Protein AF-A0A1J0KVM5-F1 (afdb_monomer_lite)

Foldseek 3Di:
DAEAPLVVVVVQCVVPDPPPPPDSVNVVVVQVVVVVVVQVDQKDWDDDPNKTFIWGDDNVYIYTDGIDD

pLDDT: mean 82.54, std 8.13, range [57.0, 92.12]

Organism: NCBI:txid1542390

Secondary structure (DSSP, 8-state):
-EEESHHHHHHHHHHHS--TT--HHHHHHHHHHHHHHTTT-SEEEEEETTEEEEEEE-SSEEEEEEEE-

Structure (mmCIF, N/CA/C/O backbone):
data_AF-A0A1J0KVM5-F1
#
_entry.id   AF-A0A1J0KVM5-F1
#
loop_
_atom_site.group_PDB
_atom_site.id
_atom_site.type_symbol
_atom_site.label_atom_id
_atom_site.label_alt_id
_atom_site.label_comp_id
_atom_site.label_asym_id
_atom_site.label_entity_id
_atom_site.label_seq_id
_atom_site.pdbx_PDB_ins_code
_atom_site.Cartn_x
_atom_site.Cartn_y
_atom_site.Cartn_z
_atom_site.occupancy
_atom_site.B_iso_or_equiv
_atom_site.auth_seq_id
_atom_site.auth_comp_id
_atom_site.auth_asym_id
_atom_site.auth_atom_id
_atom_site.pdbx_PDB_model_num
ATOM 1 N N . MET A 1 1 ? 12.094 -2.379 -8.793 1.00 68.81 1 MET A N 1
ATOM 2 C CA . MET A 1 1 ? 10.954 -1.480 -8.549 1.00 68.81 1 MET A CA 1
ATOM 3 C C . MET A 1 1 ? 11.232 -0.680 -7.295 1.00 68.81 1 MET A C 1
ATOM 5 O O . MET A 1 1 ? 11.332 -1.284 -6.230 1.00 68.81 1 MET A O 1
ATOM 9 N N . ASN A 1 2 ? 11.417 0.634 -7.416 1.00 77.56 2 ASN A N 1
ATOM 10 C CA . ASN A 1 2 ? 11.536 1.496 -6.243 1.00 77.56 2 ASN A CA 1
ATOM 11 C C . ASN A 1 2 ? 10.147 1.887 -5.734 1.00 77.56 2 ASN A C 1
ATOM 13 O O . ASN A 1 2 ? 9.191 2.021 -6.494 1.00 77.56 2 ASN A O 1
ATOM 17 N N . ALA A 1 3 ? 10.039 2.045 -4.419 1.00 77.88 3 ALA A N 1
ATOM 18 C CA . ALA A 1 3 ? 8.800 2.393 -3.740 1.00 77.88 3 ALA A CA 1
ATOM 19 C C . ALA A 1 3 ? 8.788 3.899 -3.452 1.00 77.88 3 ALA A C 1
ATOM 21 O O . ALA A 1 3 ? 9.528 4.372 -2.588 1.00 77.88 3 ALA A O 1
ATOM 22 N N . VAL A 1 4 ? 7.951 4.649 -4.164 1.00 82.56 4 VAL A N 1
ATOM 23 C CA . VAL A 1 4 ? 7.843 6.105 -4.040 1.00 82.56 4 VAL A CA 1
ATOM 24 C C . VAL A 1 4 ? 6.637 6.455 -3.171 1.00 82.56 4 VAL A C 1
ATOM 26 O O . VAL A 1 4 ? 5.530 5.961 -3.379 1.00 82.56 4 VAL A O 1
ATOM 29 N N . ASN A 1 5 ? 6.845 7.347 -2.199 1.00 82.75 5 ASN A N 1
ATOM 30 C CA . ASN A 1 5 ? 5.791 7.897 -1.337 1.00 82.75 5 ASN A CA 1
ATOM 31 C C . ASN A 1 5 ? 5.116 6.891 -0.372 1.00 82.75 5 ASN A C 1
ATOM 33 O O . ASN A 1 5 ? 4.027 7.145 0.139 1.00 82.75 5 ASN A O 1
ATOM 37 N N . PHE A 1 6 ? 5.778 5.772 -0.062 1.00 84.06 6 PHE A N 1
ATOM 38 C CA . PHE A 1 6 ? 5.248 4.760 0.866 1.00 84.06 6 PHE A CA 1
ATOM 39 C C . PHE A 1 6 ? 5.151 5.245 2.318 1.00 84.06 6 PHE A C 1
ATOM 41 O O . PHE A 1 6 ? 4.296 4.773 3.054 1.00 84.06 6 PHE A O 1
ATOM 48 N N . ASN A 1 7 ? 5.933 6.250 2.723 1.00 84.69 7 ASN A N 1
ATOM 49 C CA . ASN A 1 7 ? 5.758 6.886 4.036 1.00 84.69 7 ASN A CA 1
ATOM 50 C C . ASN A 1 7 ? 4.342 7.461 4.203 1.00 84.69 7 ASN A C 1
ATOM 52 O O . ASN A 1 7 ? 3.754 7.373 5.279 1.00 84.69 7 ASN A O 1
ATOM 56 N N . LYS A 1 8 ? 3.775 8.009 3.120 1.00 86.94 8 LYS A N 1
ATOM 57 C CA . LYS A 1 8 ? 2.403 8.515 3.110 1.00 86.94 8 LYS A CA 1
ATOM 58 C C . LYS A 1 8 ? 1.384 7.375 3.133 1.00 86.94 8 LYS A C 1
ATOM 60 O O . LYS A 1 8 ? 0.404 7.483 3.859 1.00 86.94 8 LYS A O 1
ATOM 65 N N . LEU A 1 9 ? 1.658 6.272 2.426 1.00 87.44 9 LEU A N 1
ATOM 66 C CA . LEU A 1 9 ? 0.853 5.048 2.515 1.00 87.44 9 LEU A CA 1
ATOM 67 C C . LEU A 1 9 ? 0.748 4.573 3.965 1.00 87.44 9 LEU A C 1
ATOM 69 O O . LEU A 1 9 ? -0.360 4.332 4.423 1.00 87.44 9 LEU A O 1
ATOM 73 N N . TYR A 1 10 ? 1.863 4.466 4.695 1.00 85.00 10 TYR A N 1
ATOM 74 C CA . TYR A 1 10 ? 1.827 4.013 6.090 1.00 85.00 10 TYR A CA 1
ATOM 75 C C . TYR A 1 10 ? 1.032 4.953 6.980 1.00 85.00 10 TYR A C 1
ATOM 77 O O . TYR A 1 10 ? 0.221 4.487 7.770 1.00 85.00 10 TYR A O 1
ATOM 85 N N . SER A 1 11 ? 1.226 6.266 6.836 1.00 86.62 11 SER A N 1
ATOM 86 C CA . SER A 1 11 ? 0.471 7.246 7.616 1.00 86.62 11 SER A CA 1
ATOM 87 C C . SER A 1 11 ? -1.034 7.144 7.345 1.00 86.62 11 SER A C 1
ATOM 89 O O . SER A 1 11 ? -1.822 7.109 8.287 1.00 86.62 11 SER A O 1
ATOM 91 N N . ASP A 1 12 ? -1.436 7.019 6.078 1.00 87.81 12 ASP A N 1
ATOM 92 C CA . ASP A 1 12 ? -2.837 6.819 5.707 1.00 87.81 12 ASP A CA 1
ATOM 93 C C . ASP A 1 12 ? -3.364 5.481 6.233 1.00 87.81 12 ASP A C 1
ATOM 95 O O . ASP A 1 12 ? -4.455 5.415 6.789 1.00 87.81 12 ASP A O 1
ATOM 99 N N . PHE A 1 13 ? -2.574 4.417 6.134 1.00 85.88 13 PHE A N 1
ATOM 100 C CA . PHE A 1 13 ? -2.948 3.099 6.628 1.00 85.88 13 PHE A CA 1
ATOM 101 C C . PHE A 1 13 ? -3.129 3.092 8.155 1.00 85.88 13 PHE A C 1
ATOM 103 O O . PHE A 1 13 ? -4.104 2.524 8.645 1.00 85.88 13 PHE A O 1
ATOM 110 N N . GLN A 1 14 ? -2.254 3.773 8.903 1.00 85.06 14 GLN A N 1
ATOM 111 C CA . GLN A 1 14 ? -2.346 3.946 10.359 1.00 85.06 14 GLN A CA 1
ATOM 112 C C . GLN A 1 14 ? -3.599 4.716 10.787 1.00 85.06 14 GLN A C 1
ATOM 114 O O . GLN A 1 14 ? -4.150 4.429 11.849 1.00 85.06 14 GLN A O 1
ATOM 119 N N . ASN A 1 15 ? -4.084 5.654 9.964 1.00 84.25 15 ASN A N 1
ATOM 120 C CA . ASN A 1 15 ? -5.326 6.381 10.245 1.00 84.25 15 ASN A CA 1
ATOM 121 C C . ASN A 1 15 ? -6.564 5.469 10.227 1.00 84.25 15 ASN A C 1
ATOM 123 O O . ASN A 1 15 ? -7.567 5.789 10.866 1.00 84.25 15 ASN A O 1
ATOM 127 N N . PHE A 1 16 ? -6.513 4.341 9.513 1.00 82.69 16 PHE A N 1
ATOM 128 C CA . PHE A 1 16 ? -7.645 3.417 9.380 1.00 82.69 16 PHE A CA 1
ATOM 129 C C .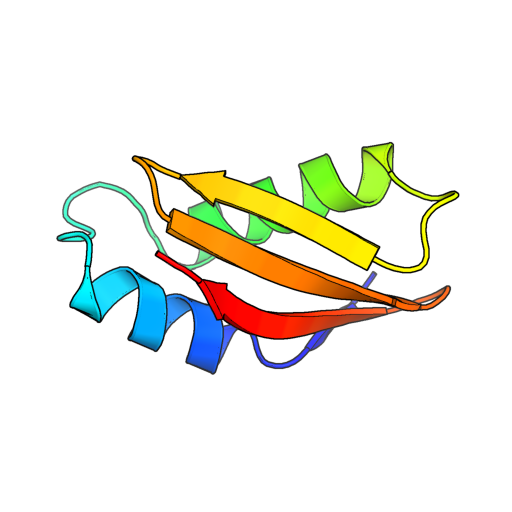 PHE A 1 16 ? -7.483 2.122 10.163 1.00 82.69 16 PHE A C 1
ATOM 131 O O . PHE A 1 16 ? -8.469 1.561 10.643 1.00 82.69 16 PHE A O 1
ATOM 138 N N . PHE A 1 17 ? -6.255 1.629 10.277 1.00 81.50 17 PHE A N 1
ATOM 139 C CA . PHE A 1 17 ? -5.964 0.320 10.831 1.00 81.50 17 PHE A CA 1
ATOM 140 C C . PHE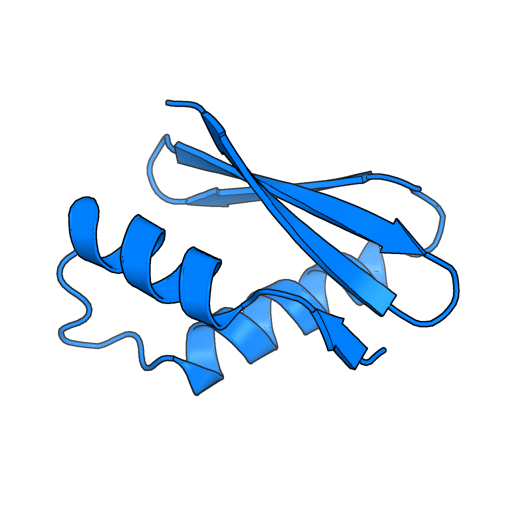 A 1 17 ? -4.878 0.436 11.887 1.00 81.50 17 PHE A C 1
ATOM 142 O O . PHE A 1 17 ? -3.781 0.935 11.645 1.00 81.50 17 PHE A O 1
ATOM 149 N N . THR A 1 18 ? -5.165 -0.091 13.072 1.00 72.19 18 THR A N 1
ATOM 150 C CA . THR A 1 18 ? -4.161 -0.211 14.121 1.00 72.19 18 THR A CA 1
ATOM 151 C C . THR A 1 18 ? -3.148 -1.275 13.693 1.00 72.19 18 THR A C 1
ATOM 153 O O . THR A 1 18 ? -3.467 -2.463 13.631 1.00 72.19 18 THR A O 1
ATOM 156 N N . LEU A 1 19 ? -1.926 -0.846 13.372 1.00 65.31 19 LEU A N 1
ATOM 157 C CA . LEU A 1 19 ? -0.824 -1.670 12.860 1.00 65.31 19 LEU A CA 1
ATOM 158 C C . LEU A 1 19 ? -0.209 -2.623 13.908 1.00 65.31 19 LEU A C 1
ATOM 160 O O . LEU A 1 19 ? 0.973 -2.941 13.839 1.00 65.31 19 LEU A O 1
ATOM 164 N N . CYS A 1 20 ? -0.978 -3.121 14.882 1.00 60.09 20 CYS A N 1
ATOM 165 C CA . CYS A 1 20 ? -0.449 -3.934 15.987 1.00 60.09 20 CYS A CA 1
ATOM 166 C C . CYS A 1 20 ? 0.327 -5.189 15.529 1.00 60.09 20 CYS A C 1
ATOM 168 O O . CYS A 1 20 ? 1.112 -5.720 16.307 1.00 60.09 20 CYS A O 1
ATOM 170 N N . HIS A 1 21 ? 0.138 -5.645 14.283 1.00 57.00 21 HIS A N 1
ATOM 171 C CA . HIS A 1 21 ? 0.855 -6.784 13.693 1.00 57.00 21 HIS A CA 1
ATOM 172 C C . HIS A 1 21 ? 1.368 -6.552 12.264 1.00 57.00 21 HIS A C 1
ATOM 174 O O . HIS A 1 21 ? 1.918 -7.472 11.663 1.00 57.00 21 HIS A O 1
ATOM 180 N N . TYR A 1 22 ? 1.179 -5.359 11.699 1.00 65.31 22 TYR A N 1
ATOM 181 C CA . TYR A 1 22 ? 1.541 -5.074 10.312 1.00 65.31 22 TYR A CA 1
ATOM 182 C C . TYR A 1 22 ? 2.637 -4.014 10.326 1.00 65.31 22 TYR A C 1
ATOM 184 O O . TYR A 1 22 ? 2.370 -2.839 10.546 1.00 65.31 22 TYR A O 1
ATOM 192 N N . THR A 1 23 ? 3.893 -4.439 10.204 1.00 72.44 23 THR A N 1
ATOM 193 C CA . THR A 1 23 ? 5.011 -3.495 10.136 1.00 72.44 23 THR A CA 1
ATOM 194 C C . THR A 1 23 ? 5.002 -2.779 8.795 1.00 72.44 23 THR A C 1
ATOM 196 O O . THR A 1 23 ? 4.506 -3.313 7.799 1.00 72.44 23 THR A O 1
ATOM 199 N N . ASP A 1 24 ? 5.600 -1.591 8.767 1.00 78.19 24 ASP A N 1
ATOM 200 C CA . ASP A 1 24 ? 5.790 -0.826 7.541 1.00 78.19 24 ASP A CA 1
ATOM 201 C C . ASP A 1 24 ? 6.396 -1.728 6.440 1.00 78.19 24 ASP A C 1
ATOM 203 O O . ASP A 1 24 ? 5.793 -1.960 5.392 1.00 78.19 24 ASP A O 1
ATOM 207 N N . ASP A 1 25 ? 7.519 -2.393 6.727 1.00 81.44 25 ASP A N 1
ATOM 208 C CA . ASP A 1 25 ? 8.161 -3.329 5.794 1.00 81.44 25 ASP A CA 1
ATOM 209 C C . ASP A 1 25 ? 7.242 -4.443 5.265 1.00 81.44 25 ASP A C 1
ATOM 211 O O . ASP A 1 25 ? 7.330 -4.793 4.086 1.00 81.44 25 ASP A O 1
ATOM 215 N N . ALA A 1 26 ? 6.341 -4.985 6.093 1.00 84.19 26 ALA A N 1
ATOM 216 C CA . ALA A 1 26 ? 5.416 -6.033 5.666 1.00 84.19 26 ALA A CA 1
ATOM 217 C C . ALA A 1 26 ? 4.403 -5.513 4.634 1.00 84.19 26 ALA A C 1
ATOM 219 O O . ALA A 1 26 ? 4.216 -6.144 3.591 1.00 84.19 26 ALA A O 1
ATOM 220 N N . LEU A 1 27 ? 3.806 -4.341 4.880 1.00 84.75 27 LEU A N 1
ATOM 221 C CA . LEU A 1 27 ? 2.867 -3.722 3.940 1.00 84.75 27 LEU A CA 1
ATOM 222 C C . LEU A 1 27 ? 3.562 -3.333 2.638 1.00 84.75 27 LEU A C 1
ATOM 224 O O . LEU A 1 27 ? 3.037 -3.598 1.556 1.00 84.75 27 LEU A O 1
ATOM 228 N N . LYS A 1 28 ? 4.759 -2.745 2.716 1.00 85.69 28 LYS A N 1
ATOM 229 C CA . LYS A 1 28 ? 5.508 -2.403 1.505 1.00 85.69 28 LYS A CA 1
ATOM 230 C C . LYS A 1 28 ? 5.862 -3.627 0.694 1.00 85.69 28 LYS A C 1
ATOM 232 O O . LYS A 1 28 ? 5.680 -3.603 -0.519 1.00 85.69 28 LYS A O 1
ATOM 237 N N . LYS A 1 29 ? 6.342 -4.688 1.340 1.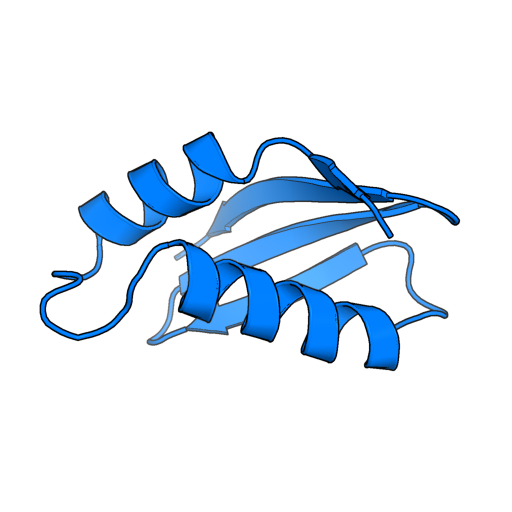00 87.31 29 LYS A N 1
ATOM 238 C CA . LYS A 1 29 ? 6.660 -5.926 0.640 1.00 87.31 29 LYS A CA 1
ATOM 239 C C . LYS A 1 29 ? 5.428 -6.497 -0.056 1.00 87.31 29 LYS A C 1
ATOM 241 O O . LYS A 1 29 ? 5.522 -6.811 -1.233 1.00 87.31 29 LYS A O 1
ATOM 246 N N . GLU A 1 30 ? 4.280 -6.559 0.620 1.00 87.69 30 GLU A N 1
ATOM 247 C CA . GLU A 1 30 ? 3.046 -7.078 0.021 1.00 87.69 30 GLU A CA 1
ATOM 248 C C . GLU A 1 30 ? 2.593 -6.256 -1.193 1.00 87.69 30 GLU A C 1
ATOM 250 O O . GLU A 1 30 ? 2.276 -6.822 -2.239 1.00 87.69 30 GLU A O 1
ATOM 255 N N . VAL A 1 31 ? 2.591 -4.927 -1.076 1.00 86.88 31 VAL A N 1
ATOM 256 C CA . VAL A 1 31 ? 2.229 -4.036 -2.185 1.00 86.88 31 VAL A CA 1
ATOM 257 C C . VAL A 1 31 ? 3.181 -4.224 -3.365 1.00 86.88 31 VAL A C 1
ATOM 259 O O . VAL A 1 31 ? 2.720 -4.319 -4.498 1.00 86.88 31 VAL A O 1
ATOM 262 N N . LEU A 1 32 ? 4.492 -4.311 -3.118 1.00 85.81 32 LEU A N 1
ATOM 263 C CA . LEU A 1 32 ? 5.485 -4.537 -4.169 1.00 85.81 32 LEU A CA 1
ATOM 264 C C . LEU A 1 32 ? 5.314 -5.909 -4.836 1.00 85.81 32 LEU A C 1
ATOM 266 O O . LEU A 1 32 ? 5.367 -5.984 -6.061 1.00 85.81 32 LEU A O 1
ATOM 270 N N . ASP A 1 33 ? 5.089 -6.971 -4.058 1.00 87.44 33 ASP A N 1
ATOM 271 C CA . ASP A 1 33 ? 4.859 -8.329 -4.569 1.00 87.44 33 ASP A CA 1
ATOM 272 C C . ASP A 1 33 ? 3.619 -8.375 -5.474 1.00 87.44 33 ASP A C 1
ATOM 274 O O . ASP A 1 33 ? 3.676 -8.900 -6.586 1.00 87.44 33 ASP A O 1
ATOM 278 N N . ARG A 1 34 ? 2.507 -7.769 -5.037 1.00 85.75 34 ARG A N 1
ATOM 279 C CA . ARG A 1 34 ? 1.261 -7.733 -5.819 1.00 85.75 34 ARG A CA 1
ATOM 280 C C . ARG A 1 34 ? 1.371 -6.844 -7.055 1.00 85.75 34 ARG A C 1
ATOM 282 O O . ARG A 1 34 ? 0.953 -7.251 -8.132 1.00 85.75 34 ARG A O 1
ATOM 289 N N . ALA A 1 35 ? 1.986 -5.673 -6.936 1.00 83.19 35 ALA A N 1
ATOM 290 C CA . ALA A 1 35 ? 2.214 -4.787 -8.073 1.00 83.19 35 ALA A CA 1
ATOM 291 C C . ALA A 1 35 ? 3.160 -5.410 -9.117 1.00 83.19 35 ALA A C 1
ATOM 293 O O . ALA A 1 35 ? 2.993 -5.183 -10.311 1.00 83.19 35 ALA A O 1
ATOM 294 N N . HIS A 1 36 ? 4.121 -6.246 -8.703 1.00 79.25 36 HIS A N 1
ATOM 295 C CA . HIS A 1 36 ? 4.978 -6.978 -9.640 1.00 79.25 36 HIS A CA 1
ATOM 296 C C . HIS A 1 36 ? 4.207 -8.008 -10.474 1.00 79.25 36 HIS A C 1
ATOM 298 O O . HIS A 1 36 ? 4.599 -8.293 -11.606 1.00 79.25 36 HIS A O 1
ATOM 304 N N . GLN A 1 37 ? 3.131 -8.571 -9.916 1.00 78.56 37 GLN A N 1
ATOM 305 C CA . GLN A 1 37 ? 2.239 -9.485 -10.630 1.00 78.56 37 GLN A CA 1
ATOM 306 C C . GLN A 1 37 ? 1.359 -8.742 -11.651 1.00 78.56 37 GLN A C 1
ATOM 308 O O . GLN A 1 37 ? 0.998 -9.331 -12.663 1.00 78.56 37 GLN A O 1
ATOM 313 N N . GLU A 1 38 ? 1.088 -7.448 -11.445 1.00 72.88 38 GLU A N 1
ATOM 314 C CA . GLU A 1 38 ? 0.294 -6.585 -12.342 1.00 72.88 38 GLU A CA 1
ATOM 315 C C . GLU A 1 38 ? 1.151 -5.726 -13.296 1.00 72.88 38 GLU A C 1
ATOM 317 O O . GLU A 1 38 ? 0.779 -4.614 -13.664 1.00 72.88 38 GLU A O 1
ATOM 322 N N . LYS A 1 39 ? 2.310 -6.242 -13.721 1.00 62.38 39 LYS A N 1
ATOM 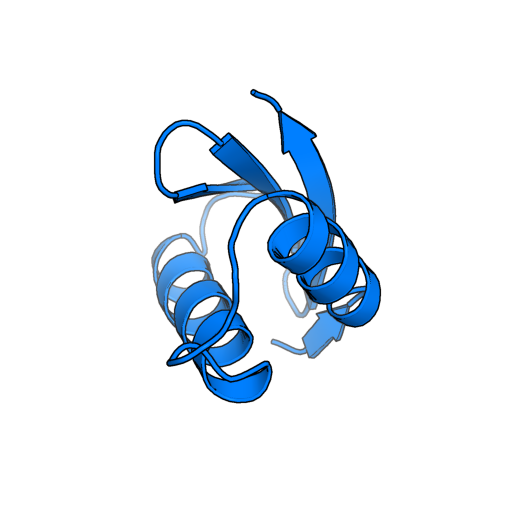323 C CA . LYS A 1 39 ? 3.333 -5.525 -14.510 1.00 62.38 39 LYS A CA 1
ATOM 324 C C . LYS A 1 39 ? 2.858 -4.866 -15.818 1.00 62.38 39 LYS A C 1
ATOM 326 O O . LYS A 1 39 ? 3.535 -3.962 -16.296 1.00 62.38 39 LYS A O 1
ATOM 331 N N . AS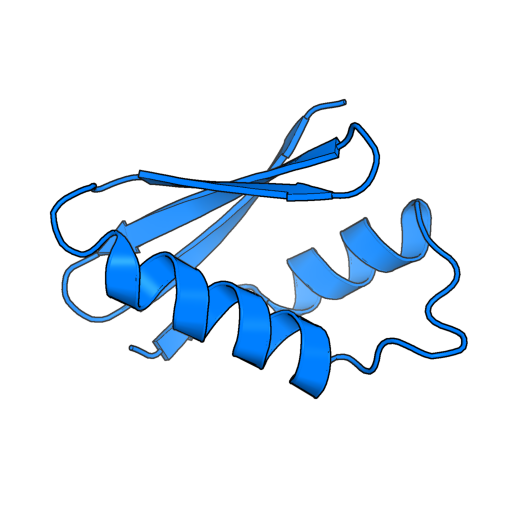P A 1 40 ? 1.738 -5.305 -16.384 1.00 65.56 40 ASP A N 1
ATOM 332 C CA . ASP A 1 40 ? 1.152 -4.766 -17.623 1.00 65.56 40 ASP A CA 1
ATOM 333 C C . ASP A 1 40 ? 0.171 -3.600 -17.389 1.00 65.56 40 ASP A C 1
ATOM 335 O O . ASP A 1 40 ? -0.398 -3.061 -18.340 1.00 65.56 40 ASP A O 1
ATOM 339 N N . CYS A 1 41 ? -0.044 -3.194 -16.135 1.00 69.56 41 CYS A N 1
ATOM 340 C CA . CYS A 1 41 ? -1.003 -2.158 -15.777 1.00 69.56 41 CYS A CA 1
ATOM 341 C C . CYS A 1 41 ? -0.292 -0.909 -15.242 1.00 69.56 41 CYS A C 1
ATOM 343 O O . CYS A 1 41 ? 0.445 -0.973 -14.264 1.00 69.56 41 CYS A O 1
ATOM 345 N N . ASN A 1 42 ? -0.578 0.259 -15.826 1.00 82.81 42 ASN A N 1
ATOM 346 C CA . ASN A 1 42 ? -0.057 1.546 -15.335 1.00 82.81 42 ASN A CA 1
ATOM 347 C C . ASN A 1 42 ? -0.596 1.920 -13.941 1.00 82.81 42 ASN A C 1
ATOM 349 O O . ASN A 1 42 ? -0.091 2.841 -13.304 1.00 82.81 42 ASN A O 1
ATOM 353 N N . ASN A 1 43 ? -1.643 1.235 -13.474 1.00 85.50 43 ASN A N 1
ATOM 354 C CA . ASN A 1 43 ? -2.294 1.493 -12.198 1.00 85.50 43 ASN A CA 1
ATOM 355 C C . ASN A 1 43 ? -2.493 0.182 -11.440 1.00 85.50 43 ASN A C 1
ATOM 357 O O . ASN A 1 43 ? -2.934 -0.805 -12.022 1.00 85.50 43 ASN A O 1
ATOM 361 N N . PHE A 1 44 ? -2.237 0.214 -10.136 1.00 87.88 44 PHE A N 1
ATOM 362 C CA . PHE A 1 44 ? -2.444 -0.901 -9.219 1.00 87.88 44 PHE A CA 1
ATOM 363 C C . PHE A 1 44 ? -3.323 -0.463 -8.053 1.00 87.88 44 PHE A C 1
ATOM 365 O O . PHE A 1 44 ? -3.092 0.580 -7.437 1.00 87.88 44 PHE A O 1
ATOM 372 N N . ASN A 1 45 ? -4.327 -1.277 -7.736 1.00 89.75 45 ASN A N 1
ATOM 373 C CA . ASN A 1 45 ? -5.242 -1.034 -6.629 1.00 89.75 45 ASN A CA 1
ATOM 374 C C . ASN A 1 45 ? -5.063 -2.113 -5.562 1.00 89.75 45 ASN A C 1
ATOM 376 O O . ASN A 1 45 ? -5.339 -3.292 -5.779 1.00 89.75 45 ASN A O 1
ATOM 380 N N . PHE A 1 46 ? -4.651 -1.695 -4.371 1.00 88.31 46 PHE A N 1
ATOM 381 C CA . PHE A 1 46 ? -4.545 -2.563 -3.211 1.00 88.31 46 PHE A CA 1
ATOM 382 C C . PHE A 1 46 ? -5.798 -2.442 -2.347 1.00 88.31 46 PHE A C 1
ATOM 384 O O . PHE A 1 46 ? -6.045 -1.417 -1.711 1.00 88.31 46 PHE A O 1
ATOM 391 N N . TYR A 1 47 ? -6.586 -3.510 -2.312 1.00 88.06 47 TYR A N 1
ATOM 392 C CA . TYR A 1 47 ? -7.809 -3.579 -1.523 1.00 88.06 47 TYR A CA 1
ATOM 393 C C . TYR A 1 47 ? -7.510 -4.136 -0.135 1.00 88.06 47 TYR A C 1
ATOM 395 O O . TYR A 1 47 ? -7.064 -5.278 -0.000 1.00 88.06 47 TYR A O 1
ATOM 403 N N . PHE A 1 48 ? -7.814 -3.361 0.904 1.00 85.19 48 PHE A N 1
ATOM 404 C CA . PHE A 1 48 ? -7.661 -3.798 2.286 1.00 85.19 48 PHE A CA 1
ATOM 405 C C . PHE A 1 48 ? -8.855 -3.364 3.134 1.00 85.19 48 PHE A C 1
ATOM 407 O O . PHE A 1 48 ? -9.088 -2.177 3.344 1.00 85.19 48 PHE A O 1
ATOM 414 N N . ARG A 1 49 ? -9.625 -4.346 3.626 1.00 84.56 49 ARG A N 1
ATOM 415 C CA . ARG A 1 49 ? -10.774 -4.151 4.537 1.00 84.56 49 ARG A CA 1
ATOM 416 C C . ARG A 1 49 ? -11.732 -3.019 4.116 1.00 84.56 49 ARG A C 1
ATOM 418 O O . ARG A 1 49 ? -12.181 -2.241 4.952 1.00 84.56 49 ARG A O 1
ATOM 425 N N . GLY A 1 50 ? -12.054 -2.949 2.823 1.00 85.12 50 GLY A N 1
ATOM 426 C CA . GLY A 1 50 ? -12.988 -1.958 2.276 1.00 85.12 50 GLY A CA 1
ATOM 427 C C . GLY A 1 50 ? -12.371 -0.597 1.954 1.00 85.12 50 GLY A C 1
ATOM 428 O O . GLY A 1 50 ? -13.109 0.322 1.645 1.00 85.12 50 GLY A O 1
ATOM 429 N N . ILE A 1 51 ? -11.046 -0.459 2.011 1.00 88.94 51 ILE A N 1
ATOM 430 C CA . ILE A 1 51 ? -10.322 0.721 1.531 1.00 88.94 51 ILE A CA 1
ATOM 431 C C . ILE A 1 51 ? -9.492 0.314 0.316 1.00 88.94 51 ILE A C 1
ATOM 433 O O . ILE A 1 51 ? -8.847 -0.739 0.317 1.00 88.94 51 ILE A O 1
ATOM 437 N N . VAL A 1 52 ? -9.524 1.142 -0.724 1.00 91.06 52 VAL A N 1
ATOM 438 C CA . VAL A 1 52 ? -8.764 0.966 -1.961 1.00 91.06 52 VAL A CA 1
ATOM 439 C C . VAL A 1 52 ? -7.587 1.925 -1.947 1.00 91.06 52 VAL A C 1
ATOM 441 O O . VAL A 1 52 ? -7.762 3.127 -2.117 1.00 91.06 52 VAL A O 1
ATOM 444 N N . PHE A 1 53 ? -6.380 1.405 -1.762 1.00 90.88 53 PHE A N 1
ATOM 445 C CA . PHE A 1 53 ? -5.149 2.180 -1.886 1.00 90.88 53 PHE A CA 1
ATOM 446 C C . PHE A 1 53 ? -4.681 2.145 -3.341 1.00 90.88 53 PHE A C 1
ATOM 448 O O . PHE A 1 53 ? -4.499 1.072 -3.915 1.00 90.88 53 PHE A O 1
ATOM 455 N N . LYS A 1 54 ? -4.502 3.319 -3.943 1.00 92.12 54 LYS A N 1
ATOM 456 C CA . LYS A 1 54 ? -4.175 3.490 -5.359 1.00 92.12 54 LYS A CA 1
ATOM 457 C C . LYS A 1 54 ? -2.692 3.742 -5.562 1.00 92.12 54 LYS A C 1
ATOM 459 O O . LYS A 1 54 ? -2.087 4.578 -4.879 1.00 92.12 54 LYS A O 1
ATOM 464 N N . PHE A 1 55 ? -2.142 3.077 -6.565 1.00 91.31 55 PHE A N 1
ATOM 465 C CA . PHE A 1 55 ? -0.750 3.183 -6.954 1.00 91.31 55 PHE A CA 1
ATOM 466 C C . PHE A 1 55 ? -0.629 3.402 -8.458 1.00 91.31 55 PHE A C 1
ATOM 468 O O . PHE A 1 55 ? -1.337 2.780 -9.245 1.00 91.31 55 PHE A O 1
ATOM 475 N N . GLU A 1 56 ? 0.304 4.262 -8.843 1.00 89.75 56 GLU A N 1
ATOM 476 C CA . GLU A 1 56 ? 0.795 4.385 -10.214 1.00 89.75 56 GLU A CA 1
ATOM 477 C C . GLU A 1 56 ? 2.014 3.473 -10.357 1.00 89.75 56 GLU A C 1
ATOM 479 O O . GLU A 1 56 ? 2.959 3.569 -9.565 1.00 89.75 56 GLU A O 1
ATOM 484 N N . ILE A 1 57 ? 1.993 2.591 -11.354 1.00 85.69 57 ILE A N 1
ATOM 485 C CA . ILE A 1 57 ? 3.135 1.765 -11.733 1.00 85.69 57 ILE A CA 1
ATOM 486 C C . ILE A 1 57 ? 3.761 2.385 -12.978 1.00 85.69 57 ILE A C 1
ATOM 488 O O . ILE A 1 57 ? 3.144 2.461 -14.035 1.00 85.69 57 ILE A O 1
ATOM 492 N N . ASN A 1 58 ? 5.015 2.794 -12.846 1.00 81.88 58 ASN A N 1
ATOM 493 C CA . ASN A 1 58 ? 5.896 3.084 -13.967 1.00 81.88 58 ASN A CA 1
ATOM 494 C C . ASN A 1 58 ? 6.890 1.926 -14.120 1.00 81.88 58 ASN A C 1
ATOM 496 O O . ASN A 1 58 ? 7.114 1.175 -13.169 1.00 81.88 58 ASN A O 1
ATOM 500 N N . ASN A 1 59 ? 7.533 1.809 -15.287 1.00 74.31 59 ASN A N 1
ATOM 501 C CA . ASN A 1 59 ? 8.464 0.717 -15.624 1.00 74.31 59 ASN A CA 1
ATOM 502 C C . ASN A 1 59 ? 9.463 0.350 -14.505 1.00 74.31 59 ASN A C 1
ATOM 504 O O . ASN A 1 59 ? 9.850 -0.813 -14.384 1.00 74.31 59 ASN A O 1
ATOM 508 N N . GLU A 1 60 ? 9.866 1.317 -13.675 1.00 81.12 60 GLU A N 1
ATOM 509 C CA . GLU A 1 60 ? 10.843 1.115 -12.603 1.00 81.12 60 GLU A CA 1
ATOM 510 C C . GLU A 1 60 ? 10.337 1.476 -11.198 1.00 81.12 60 GLU A C 1
ATOM 512 O O . GLU A 1 60 ? 10.979 1.096 -10.214 1.00 81.12 60 GLU A O 1
ATOM 517 N N . ASP A 1 61 ? 9.171 2.115 -11.073 1.00 85.75 61 ASP A N 1
ATOM 518 C CA . ASP A 1 61 ? 8.708 2.725 -9.823 1.00 85.75 61 ASP A CA 1
ATOM 519 C C . ASP A 1 61 ? 7.244 2.404 -9.527 1.00 85.75 61 ASP A C 1
ATOM 521 O O . ASP A 1 61 ? 6.394 2.424 -10.412 1.00 85.75 61 ASP A O 1
ATOM 525 N N . ILE A 1 6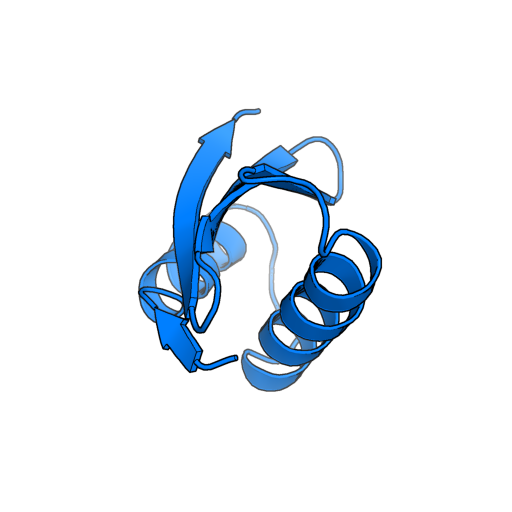2 ? 6.939 2.177 -8.251 1.00 87.06 62 ILE A N 1
ATOM 526 C CA . ILE A 1 62 ? 5.572 2.073 -7.740 1.00 87.06 62 ILE A CA 1
ATOM 527 C C . ILE A 1 62 ? 5.346 3.261 -6.820 1.00 87.06 62 ILE A C 1
ATOM 529 O O . ILE A 1 62 ? 6.007 3.398 -5.787 1.00 87.06 62 ILE A O 1
ATOM 533 N N . LYS A 1 63 ? 4.412 4.129 -7.194 1.00 90.31 63 LYS A N 1
ATOM 534 C CA . LYS A 1 63 ? 4.125 5.375 -6.492 1.00 90.31 63 LYS A CA 1
ATOM 535 C C . LYS A 1 63 ? 2.746 5.322 -5.863 1.00 90.31 63 LYS A C 1
ATOM 537 O O . LYS A 1 63 ? 1.749 5.140 -6.549 1.00 90.31 63 LYS A O 1
ATOM 542 N N . TYR A 1 64 ? 2.687 5.555 -4.559 1.00 91.50 64 TYR A N 1
ATOM 543 C CA . TYR A 1 64 ? 1.418 5.701 -3.859 1.00 91.50 64 TYR A CA 1
ATOM 544 C C . TYR A 1 64 ? 0.761 7.062 -4.153 1.00 91.50 64 TYR A C 1
ATOM 546 O O . TYR A 1 64 ? 1.385 8.115 -3.957 1.00 91.50 64 TYR A O 1
ATOM 554 N N . VAL A 1 65 ? -0.498 7.030 -4.602 1.00 91.44 65 VAL A N 1
ATOM 555 C CA . VAL A 1 65 ? -1.276 8.213 -5.016 1.00 91.44 65 VAL A CA 1
ATOM 556 C C . VAL A 1 65 ? -2.235 8.667 -3.917 1.00 91.44 65 VAL A C 1
ATOM 558 O O . VAL A 1 65 ? -2.366 9.866 -3.668 1.00 91.44 65 VAL A O 1
ATOM 561 N N . GLY A 1 66 ? -2.886 7.720 -3.242 1.00 90.50 66 GLY A N 1
ATOM 562 C CA . GLY A 1 66 ? -3.901 7.994 -2.228 1.00 90.50 66 GLY A CA 1
ATOM 563 C C . GLY A 1 66 ? -4.815 6.796 -1.997 1.00 90.50 66 GLY A C 1
ATOM 564 O O . GLY A 1 66 ? -4.542 5.697 -2.480 1.00 90.50 66 GLY A O 1
ATOM 565 N N . TYR A 1 67 ? -5.917 7.013 -1.287 1.00 91.94 67 TYR A N 1
ATOM 566 C CA . TYR A 1 67 ? -6.898 5.975 -0.988 1.00 91.94 67 TYR A CA 1
ATOM 567 C C . TYR A 1 67 ? -8.331 6.441 -1.259 1.00 91.94 67 TYR A C 1
ATOM 569 O O . TYR A 1 67 ? -8.630 7.634 -1.234 1.00 91.94 67 TYR A O 1
ATOM 577 N N . GLU A 1 68 ? -9.217 5.477 -1.483 1.00 89.88 68 GLU A N 1
ATOM 578 C CA . GLU A 1 68 ? -10.671 5.640 -1.527 1.00 89.88 68 GLU A CA 1
ATOM 579 C C . GLU A 1 68 ? -11.332 4.664 -0.555 1.00 89.88 68 GLU A C 1
ATOM 581 O O . GLU A 1 68 ? -10.796 3.589 -0.288 1.00 89.88 68 GLU A O 1
ATOM 586 N N . LYS A 1 69 ? -12.485 5.052 -0.012 1.00 82.44 69 LYS A N 1
ATOM 587 C CA . LYS A 1 69 ? -13.269 4.271 0.947 1.00 82.44 69 LYS A CA 1
ATOM 588 C C . LYS A 1 69 ? -14.600 3.864 0.332 1.00 82.44 69 LYS A C 1
ATOM 590 O O . LYS A 1 69 ? -15.141 4.688 -0.437 1.00 82.44 69 LYS A O 1
#

Sequence (69 aa):
MNAVNFNKLYSDFQNFFTLCHYTDDALKKEVLDRAHQEKDCNNFNFYFRGIVFKFEINNEDIKYVGYEK

Radius of gyration: 11.26 Å; chains: 1; bounding box: 25×18×34 Å